Protein AF-A0A9P7FN80-F1 (afdb_monomer_lite)

Organism: NCBI:txid117069

Foldseek 3Di:
DDADPVPGDDDLDQDFPDWDQDPVHNQKIKTFRPPDDPVCLVVSLVVVCVLQVVHQALCQGPDWDDDDPDTPRRDDFAPWDADSNRRMIMGRVVVVVVLVVVLVVVLVVVVVVVCVVCVVVLVVVVVCVVVVNDPPVRSVVVVCVVVPVVSVVSSVVSSQVNSQVRCCVPVVDRADPVGDPPD

Sequence (183 aa):
MCYSKKYGKVMLSARFESGQIDPTNPARAIFTDTDCEPEMREILAKRLRSELEYGNPAHEPKIMVHLRRDWINDTAIPGLEVDFDNLTVSCDWRGLHSAMFREERELMRRKAAWYREQKSGFAAMKAQVDNGKMDQMDMLDRALMTFGKSWDDQRKVLRRERICREVLENEGVKWTWYGNEDA

Structure (mmCIF, N/CA/C/O backbone):
data_AF-A0A9P7FN80-F1
#
_entry.id   AF-A0A9P7FN80-F1
#
loop_
_atom_site.group_PDB
_atom_site.id
_atom_site.type_symbol
_atom_site.label_atom_id
_atom_site.label_alt_id
_atom_site.label_comp_id
_atom_site.label_asym_id
_atom_site.label_entity_id
_atom_site.label_seq_id
_atom_site.pdbx_PDB_ins_code
_atom_site.Cartn_x
_atom_site.Cartn_y
_atom_site.Cartn_z
_atom_site.occupancy
_atom_site.B_iso_or_equiv
_atom_site.auth_seq_id
_atom_site.auth_comp_id
_atom_site.auth_asym_id
_atom_site.auth_atom_id
_atom_site.pdbx_PDB_model_num
ATOM 1 N N . MET A 1 1 ? -20.152 10.970 9.247 1.00 45.53 1 MET A N 1
ATOM 2 C CA . MET A 1 1 ? -20.434 12.391 9.539 1.00 45.53 1 MET A CA 1
ATOM 3 C C . MET A 1 1 ? -21.694 12.472 10.380 1.00 45.53 1 MET A C 1
ATOM 5 O O . MET A 1 1 ? -22.694 11.899 9.967 1.00 45.53 1 MET A O 1
ATOM 9 N N . CYS A 1 2 ? -21.645 13.114 11.545 1.00 44.19 2 CYS A N 1
ATOM 10 C CA . CYS A 1 2 ? -22.807 13.243 12.431 1.00 44.19 2 CYS A CA 1
ATOM 11 C C . CYS A 1 2 ? -23.031 14.713 12.788 1.00 44.19 2 CYS A C 1
ATOM 13 O O . CYS A 1 2 ? -22.089 15.503 12.812 1.00 44.19 2 CYS A O 1
ATOM 15 N N . TYR A 1 3 ? -24.286 15.082 13.029 1.00 39.06 3 TYR A N 1
ATOM 16 C CA . TYR A 1 3 ? -24.662 16.441 13.397 1.00 39.06 3 TYR A CA 1
ATOM 17 C C . TYR A 1 3 ? -25.036 16.486 14.879 1.00 39.06 3 TYR A C 1
ATOM 19 O O . TYR A 1 3 ? -25.939 15.772 15.311 1.00 39.06 3 TYR A O 1
ATOM 27 N N . SER A 1 4 ? -24.343 17.326 15.648 1.00 47.97 4 SER A N 1
ATOM 28 C CA . SER A 1 4 ? -24.681 17.648 17.034 1.00 47.97 4 SER A CA 1
ATOM 29 C C . SER A 1 4 ? -25.270 19.054 17.092 1.00 47.97 4 SER A C 1
ATOM 31 O O . SER A 1 4 ? -24.685 19.991 16.558 1.00 47.97 4 SER A O 1
ATOM 33 N N . LYS A 1 5 ? -26.396 19.246 17.793 1.00 51.25 5 LYS A N 1
ATOM 34 C CA . LYS A 1 5 ? -26.957 20.592 18.025 1.00 51.25 5 LYS A CA 1
ATOM 35 C C . LYS A 1 5 ? -26.018 21.498 18.840 1.00 51.25 5 LYS A C 1
ATOM 37 O O . LYS A 1 5 ? -26.127 22.711 18.729 1.00 51.25 5 LYS A O 1
ATOM 42 N N . LYS A 1 6 ? -25.111 20.914 19.637 1.00 49.25 6 LYS A N 1
ATOM 43 C CA . LYS A 1 6 ? -24.141 21.626 20.492 1.00 49.25 6 LYS A CA 1
ATOM 44 C C . LYS A 1 6 ? -22.840 21.965 19.749 1.00 49.25 6 LYS A C 1
ATOM 46 O O . LYS A 1 6 ? -22.261 23.010 20.006 1.00 49.25 6 LYS A O 1
ATOM 51 N N . TYR A 1 7 ? -22.411 21.115 18.809 1.00 47.06 7 TYR A N 1
ATOM 52 C CA . TYR A 1 7 ? -21.089 21.212 18.157 1.00 47.06 7 TYR A CA 1
ATOM 53 C C . TYR A 1 7 ? -21.135 21.347 16.625 1.00 47.06 7 TYR A C 1
ATOM 55 O O . TYR A 1 7 ? -20.104 21.460 15.970 1.00 47.06 7 TYR A O 1
ATOM 63 N N . GLY A 1 8 ? -22.325 21.336 16.026 1.00 60.16 8 GLY A N 1
ATOM 64 C CA . GLY A 1 8 ? -22.508 21.405 14.581 1.00 60.16 8 GLY A CA 1
ATOM 65 C C . GLY A 1 8 ? -22.112 20.115 13.856 1.00 60.16 8 GLY A C 1
ATOM 66 O O . GLY A 1 8 ? -22.405 19.001 14.298 1.00 60.16 8 GLY A O 1
ATOM 67 N N . LYS A 1 9 ? -21.501 20.270 12.677 1.00 48.56 9 LYS A N 1
ATOM 68 C CA . LYS A 1 9 ? -21.102 19.172 11.786 1.00 48.56 9 LYS A CA 1
ATOM 69 C C . LYS A 1 9 ? -19.806 18.547 12.301 1.00 48.56 9 LYS A C 1
ATOM 71 O O . LYS A 1 9 ? -18.738 19.124 12.134 1.00 48.56 9 LYS A O 1
ATOM 76 N N . VAL A 1 10 ? -19.898 17.357 12.885 1.00 47.97 10 VAL A N 1
ATOM 77 C CA . VAL A 1 10 ? -18.739 16.643 13.425 1.00 47.97 10 VAL A CA 1
ATOM 78 C C . VAL A 1 10 ? -18.225 15.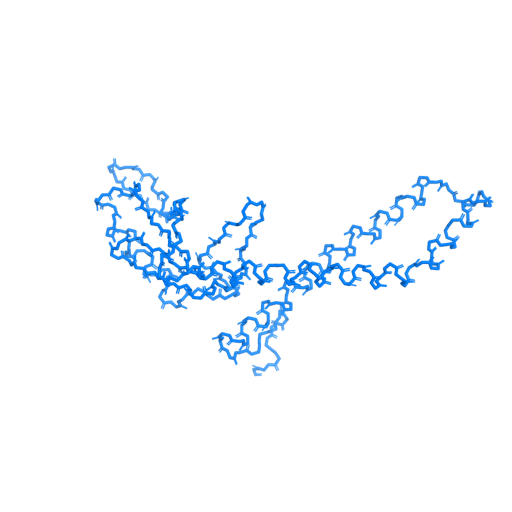648 12.381 1.00 47.97 10 VAL A C 1
ATOM 80 O O . VAL A 1 10 ? -18.935 14.717 11.966 1.00 47.97 10 VAL A O 1
ATOM 83 N N . MET A 1 11 ? -16.984 15.855 11.929 1.00 47.34 11 MET A N 1
ATOM 84 C CA . MET A 1 11 ? -16.232 14.815 11.228 1.00 47.34 11 MET A CA 1
ATOM 85 C C . MET A 1 11 ? -15.833 13.758 12.250 1.00 47.34 11 MET A C 1
ATOM 87 O O . MET A 1 11 ? -15.029 14.008 13.134 1.00 47.34 11 MET A O 1
ATOM 91 N N . LEU A 1 12 ? -16.423 12.573 12.124 1.00 53.41 12 LEU A N 1
ATOM 92 C CA . LEU A 1 12 ? -16.058 11.404 12.920 1.00 53.41 12 LEU A CA 1
ATOM 93 C C . LEU A 1 12 ? -14.997 10.595 12.166 1.00 53.41 12 LEU A C 1
ATOM 95 O O . LEU A 1 12 ? -15.206 9.424 11.860 1.00 53.41 12 LEU A O 1
ATOM 99 N N . SER A 1 13 ? -13.924 11.271 11.765 1.00 52.88 13 SER A N 1
ATOM 100 C CA . SER A 1 13 ? -12.706 10.649 11.256 1.00 52.88 13 SER A CA 1
ATOM 101 C C . SER A 1 13 ? -11.705 10.651 12.401 1.00 52.88 13 SER A C 1
ATOM 103 O O . SER A 1 13 ? -11.248 11.724 12.789 1.00 52.88 13 SER A O 1
ATOM 105 N N . ALA A 1 14 ? -11.399 9.479 12.954 1.00 54.22 14 ALA A N 1
ATOM 106 C CA . ALA A 1 14 ? -10.305 9.356 13.906 1.00 54.22 14 ALA A CA 1
ATOM 107 C C . ALA A 1 14 ? -8.997 9.498 13.126 1.00 54.22 14 ALA A C 1
ATOM 109 O O . ALA A 1 14 ? -8.762 8.772 12.156 1.00 54.22 14 ALA A O 1
ATOM 110 N N . ARG A 1 15 ? -8.178 10.475 13.508 1.00 58.69 15 ARG A N 1
ATOM 111 C CA . ARG A 1 15 ? -6.856 10.671 12.929 1.00 58.69 15 ARG A CA 1
ATOM 112 C C . ARG A 1 15 ? -5.843 10.447 14.028 1.00 58.69 15 ARG A C 1
ATOM 114 O O . ARG A 1 15 ? -5.713 11.261 14.930 1.00 58.69 15 ARG A O 1
ATOM 121 N N . PHE A 1 16 ? -5.138 9.332 13.944 1.00 60.47 16 PHE A N 1
ATOM 122 C CA . PHE A 1 16 ? -4.125 9.011 14.928 1.00 60.47 16 PHE A CA 1
ATOM 123 C C . PHE A 1 16 ? -2.785 9.593 14.464 1.00 60.47 16 PHE A C 1
ATOM 125 O O . PHE A 1 16 ? -2.185 9.101 13.510 1.00 60.47 16 PHE A O 1
ATOM 132 N N . GLU A 1 17 ? -2.356 10.695 15.083 1.00 59.22 17 GLU A N 1
ATOM 133 C CA . GLU A 1 17 ? -1.138 11.423 14.686 1.00 59.22 17 GLU A CA 1
ATOM 134 C C . GLU A 1 17 ? 0.077 11.105 15.580 1.00 59.22 17 GLU A C 1
ATOM 136 O O . GLU A 1 17 ? 1.216 11.240 15.129 1.00 59.22 17 GLU A O 1
ATOM 141 N N . SER A 1 18 ? -0.132 10.625 16.814 1.00 54.31 18 SER A N 1
ATOM 142 C CA . SER A 1 18 ? 0.944 10.246 17.738 1.00 54.31 18 SER A CA 1
ATOM 143 C C . SER A 1 18 ? 1.172 8.728 17.727 1.00 54.31 18 SER A C 1
ATOM 145 O O . SER A 1 18 ? 0.387 7.953 18.262 1.00 54.31 18 SER A O 1
ATOM 147 N N . GLY A 1 19 ? 2.247 8.287 17.065 1.00 65.75 19 GLY A N 1
ATOM 148 C CA . GLY A 1 19 ? 2.666 6.884 17.037 1.00 65.75 19 GLY A CA 1
ATOM 149 C C . GLY A 1 19 ? 3.806 6.629 18.019 1.00 65.75 19 GLY A C 1
ATOM 150 O O . GLY A 1 19 ? 4.906 7.143 17.817 1.00 65.75 19 GLY A O 1
ATOM 151 N N . GLN A 1 20 ? 3.576 5.823 19.054 1.00 81.44 20 GLN A N 1
ATOM 152 C CA . GLN A 1 20 ? 4.655 5.243 19.855 1.00 81.44 20 GLN A CA 1
ATOM 153 C C . GLN A 1 20 ? 4.982 3.839 19.342 1.00 81.44 20 GLN A C 1
ATOM 155 O O . GLN A 1 20 ? 4.102 3.103 18.899 1.00 81.44 20 GLN A O 1
ATOM 160 N N . ILE A 1 21 ? 6.253 3.456 19.393 1.00 83.31 21 ILE A N 1
ATOM 161 C CA . ILE A 1 21 ? 6.645 2.066 19.157 1.00 83.31 21 ILE A CA 1
ATOM 162 C C . ILE A 1 21 ? 6.455 1.319 20.474 1.00 83.31 21 ILE A C 1
ATOM 164 O O . ILE A 1 21 ? 6.885 1.807 21.519 1.00 83.31 21 ILE A O 1
ATOM 168 N N . ASP A 1 22 ? 5.817 0.152 20.424 1.00 84.44 22 ASP A N 1
ATOM 169 C CA . ASP A 1 22 ? 5.672 -0.704 21.596 1.00 84.44 22 ASP A CA 1
ATOM 170 C C . ASP A 1 22 ? 7.075 -1.071 22.132 1.00 84.44 22 ASP A C 1
ATOM 172 O O . ASP A 1 22 ? 7.891 -1.642 21.397 1.00 84.44 22 ASP A O 1
ATOM 176 N N . PRO A 1 23 ? 7.391 -0.747 23.400 1.00 83.44 23 PRO A N 1
ATOM 177 C CA . PRO A 1 23 ? 8.708 -1.005 23.978 1.00 83.44 23 PRO A CA 1
ATOM 178 C C . PRO A 1 23 ? 9.019 -2.501 24.116 1.00 83.44 23 PRO A C 1
ATOM 180 O O . PRO A 1 23 ? 10.187 -2.879 24.198 1.00 83.44 23 PRO A O 1
ATOM 183 N N . THR A 1 24 ? 7.994 -3.354 24.139 1.00 88.06 24 THR A N 1
ATOM 184 C CA . THR A 1 24 ? 8.126 -4.813 24.232 1.00 88.06 24 THR A CA 1
ATOM 185 C C . THR A 1 24 ? 8.151 -5.485 22.861 1.00 88.06 24 THR A C 1
ATOM 187 O O . THR A 1 24 ? 8.747 -6.552 22.709 1.00 88.06 24 THR A O 1
ATOM 190 N N . ASN A 1 25 ? 7.570 -4.841 21.844 1.00 86.50 25 ASN A N 1
ATOM 191 C CA . ASN A 1 25 ? 7.563 -5.321 20.469 1.00 86.50 25 ASN A CA 1
ATOM 192 C C . ASN A 1 25 ? 7.883 -4.187 19.477 1.00 86.50 25 ASN A C 1
ATOM 194 O O . ASN A 1 25 ? 6.981 -3.500 19.001 1.00 86.50 25 ASN A O 1
ATOM 198 N N . PRO A 1 26 ? 9.141 -4.040 19.031 1.00 85.94 26 PRO A N 1
ATOM 199 C CA . PRO A 1 26 ? 9.540 -2.932 18.166 1.00 85.94 26 PRO A CA 1
ATOM 200 C C . PRO A 1 26 ? 8.971 -2.999 16.735 1.00 85.94 26 PRO A C 1
ATOM 202 O O . PRO A 1 26 ? 9.211 -2.087 15.937 1.00 85.94 26 PRO A O 1
ATOM 205 N N . ALA A 1 27 ? 8.272 -4.080 16.371 1.00 84.69 27 ALA A N 1
ATOM 206 C CA . ALA A 1 27 ? 7.509 -4.165 15.127 1.00 84.69 27 ALA A CA 1
ATOM 207 C C . ALA A 1 27 ? 6.120 -3.519 15.250 1.00 84.69 27 ALA A C 1
ATOM 209 O O . ALA A 1 27 ? 5.547 -3.113 14.244 1.00 84.69 27 ALA A O 1
ATOM 210 N N . ARG A 1 28 ? 5.597 -3.367 16.470 1.00 86.00 28 ARG A N 1
ATOM 211 C CA . ARG A 1 28 ? 4.266 -2.824 16.726 1.00 86.00 28 ARG A CA 1
ATOM 212 C C . ARG A 1 28 ? 4.332 -1.313 16.927 1.00 86.00 28 ARG A C 1
ATOM 214 O O . ARG A 1 28 ? 5.041 -0.815 17.799 1.00 86.00 28 ARG A O 1
ATOM 221 N N . ALA A 1 29 ? 3.586 -0.585 16.108 1.00 84.31 29 ALA A N 1
ATOM 222 C CA . ALA A 1 29 ? 3.292 0.824 16.318 1.00 84.31 29 ALA A CA 1
ATOM 223 C C . ALA A 1 29 ? 1.916 0.946 16.972 1.00 84.31 29 ALA A C 1
ATOM 225 O O . ALA A 1 29 ? 0.994 0.216 16.613 1.00 84.31 29 ALA A O 1
ATOM 226 N N . ILE A 1 30 ? 1.794 1.851 17.934 1.00 84.06 30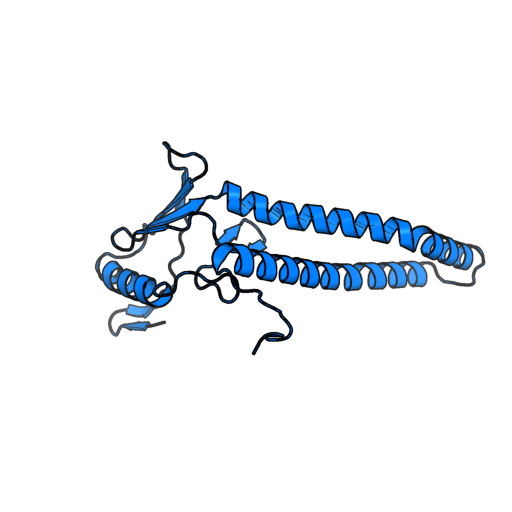 ILE A N 1
ATOM 227 C CA . ILE A 1 30 ? 0.577 2.136 18.686 1.00 84.06 30 ILE A CA 1
ATOM 228 C C . ILE A 1 30 ? 0.255 3.605 18.470 1.00 84.06 30 ILE A C 1
ATOM 230 O O . ILE A 1 30 ? 1.098 4.467 18.711 1.00 84.06 30 ILE A O 1
ATOM 234 N N . PHE A 1 31 ? -0.965 3.877 18.040 1.00 82.56 31 PHE A N 1
ATOM 235 C CA . PHE A 1 31 ? -1.460 5.209 17.789 1.00 82.56 31 PHE A CA 1
ATOM 236 C C . PHE A 1 31 ? -2.692 5.466 18.644 1.00 82.56 31 PHE A C 1
ATOM 238 O O . PHE A 1 31 ? -3.652 4.701 18.590 1.00 82.56 31 PHE A O 1
ATOM 245 N N . THR A 1 32 ? -2.677 6.546 19.416 1.00 79.38 32 THR A N 1
ATOM 246 C CA . THR A 1 32 ? -3.761 6.879 20.346 1.00 79.38 32 THR A CA 1
ATOM 247 C C . THR A 1 32 ? -4.338 8.238 19.987 1.00 79.38 32 THR A C 1
ATOM 249 O O . THR A 1 32 ? -3.598 9.184 19.721 1.00 79.38 32 THR A O 1
ATOM 252 N N . ASP A 1 33 ? -5.666 8.338 19.968 1.00 76.31 33 ASP A N 1
ATOM 253 C CA . ASP A 1 33 ? -6.338 9.627 19.834 1.00 76.31 33 ASP A CA 1
ATOM 254 C C . ASP A 1 33 ? -6.309 10.350 21.189 1.00 76.31 33 ASP A C 1
ATOM 256 O O . ASP A 1 33 ? -7.042 10.011 22.123 1.00 76.31 33 ASP A O 1
ATOM 260 N N . THR A 1 34 ? -5.406 11.323 21.316 1.00 71.00 34 THR A N 1
ATOM 261 C CA . THR A 1 34 ? -5.248 12.135 22.531 1.00 71.00 34 THR A CA 1
ATOM 262 C C . THR A 1 34 ? -6.171 13.346 22.570 1.00 71.00 34 THR A C 1
ATOM 264 O O . THR A 1 34 ? -6.379 13.904 23.646 1.00 71.00 34 THR A O 1
ATOM 267 N N . ASP A 1 35 ? -6.742 13.726 21.427 1.00 70.94 35 ASP A N 1
ATOM 268 C CA . ASP A 1 35 ? -7.431 15.005 21.238 1.00 70.94 35 ASP A CA 1
ATOM 269 C C . ASP A 1 35 ? -8.959 14.844 21.265 1.00 70.94 35 ASP A C 1
ATOM 271 O O . ASP A 1 35 ? -9.710 15.821 21.244 1.00 70.94 35 ASP A O 1
ATOM 275 N N . CYS A 1 36 ? -9.449 13.605 21.351 1.00 72.50 36 CYS A N 1
ATOM 276 C CA . CYS A 1 36 ? -10.862 13.329 21.525 1.00 72.50 36 CYS A CA 1
ATOM 277 C C . CYS A 1 36 ? -11.368 13.708 22.928 1.00 72.50 36 CYS A C 1
ATOM 279 O O . CYS A 1 36 ? -11.062 13.049 23.932 1.00 72.50 36 CYS A O 1
ATOM 281 N N . GLU A 1 37 ? -12.278 14.684 22.951 1.00 77.25 37 GLU A N 1
ATOM 282 C CA . GLU A 1 37 ? -13.083 15.060 24.116 1.00 77.25 37 GLU A CA 1
ATOM 283 C C . GLU A 1 37 ? -13.798 13.847 24.746 1.00 77.25 37 GLU A C 1
ATOM 285 O O . GLU A 1 37 ? -14.372 13.032 24.010 1.00 77.25 37 GLU A O 1
ATOM 290 N N . PRO A 1 38 ? -13.842 13.721 26.089 1.00 78.50 38 PRO A N 1
ATOM 291 C CA . PRO A 1 38 ? -14.437 12.567 26.770 1.00 78.50 38 PRO A CA 1
ATOM 292 C C . PRO A 1 38 ? -15.886 12.280 26.356 1.00 78.50 38 PRO A C 1
ATOM 294 O O . PRO A 1 38 ? -16.246 11.125 26.147 1.00 78.50 38 PRO A O 1
ATOM 297 N N . GLU A 1 39 ? -16.695 13.330 26.163 1.00 78.38 39 GLU A N 1
ATOM 298 C CA . GLU A 1 39 ? -18.103 13.231 25.738 1.00 78.38 39 GLU A CA 1
ATOM 299 C C . GLU A 1 39 ? -18.263 12.594 24.342 1.00 78.38 39 GLU A C 1
ATOM 301 O O . GLU A 1 39 ? -19.312 12.037 24.020 1.00 78.38 39 GLU A O 1
ATOM 306 N N . MET A 1 40 ? -17.227 12.669 23.502 1.00 76.62 40 MET A N 1
ATOM 307 C CA . MET A 1 40 ? -17.242 12.175 22.124 1.00 76.62 40 MET A CA 1
ATOM 308 C C . MET A 1 40 ? -16.632 10.778 21.984 1.00 76.62 40 MET A C 1
ATOM 310 O O . MET A 1 40 ? -16.863 10.123 20.963 1.00 76.62 40 MET A O 1
ATOM 314 N N . ARG A 1 41 ? -15.907 10.296 23.005 1.00 77.88 41 ARG A N 1
ATOM 315 C CA . ARG A 1 41 ? -15.211 9.001 22.961 1.00 77.88 41 ARG A CA 1
ATOM 316 C C . ARG A 1 41 ? -16.166 7.842 22.742 1.00 77.88 41 ARG A C 1
ATOM 318 O O . ARG A 1 41 ? -15.936 7.029 21.856 1.00 77.88 41 ARG A O 1
ATOM 325 N N . GLU A 1 42 ? -17.271 7.802 23.481 1.00 81.44 42 GLU A N 1
ATOM 326 C CA . GLU A 1 42 ? -18.269 6.735 23.350 1.00 81.44 42 GLU A CA 1
ATOM 327 C C . GLU A 1 42 ? -18.909 6.723 21.950 1.00 81.44 42 GLU A C 1
ATOM 329 O O . GLU A 1 42 ? -19.099 5.667 21.342 1.00 81.44 42 GLU A O 1
ATOM 334 N N . ILE A 1 43 ? -19.177 7.908 21.393 1.00 81.62 43 ILE A N 1
ATOM 335 C CA . ILE A 1 43 ? -19.759 8.063 20.054 1.00 81.62 43 ILE A CA 1
ATOM 336 C C . ILE A 1 43 ? -18.777 7.572 18.982 1.00 81.62 43 ILE A C 1
ATOM 338 O O . ILE A 1 43 ? -19.178 6.850 18.063 1.00 81.62 43 ILE A O 1
ATOM 342 N N . LEU A 1 44 ? -17.498 7.940 19.094 1.00 77.50 44 LEU A N 1
ATOM 343 C CA . LEU A 1 44 ? -16.449 7.490 18.177 1.00 77.50 44 LEU A CA 1
ATOM 344 C C . LEU A 1 44 ? -16.186 5.993 18.306 1.00 77.50 44 LEU A C 1
ATOM 346 O O . LEU A 1 44 ? -16.141 5.310 17.287 1.00 77.50 44 LEU A O 1
ATOM 350 N N . ALA A 1 45 ? -16.100 5.466 19.526 1.00 82.12 45 ALA A N 1
ATOM 351 C CA . ALA A 1 45 ? -15.912 4.044 19.787 1.00 82.12 45 ALA A CA 1
ATOM 352 C C . ALA A 1 45 ? 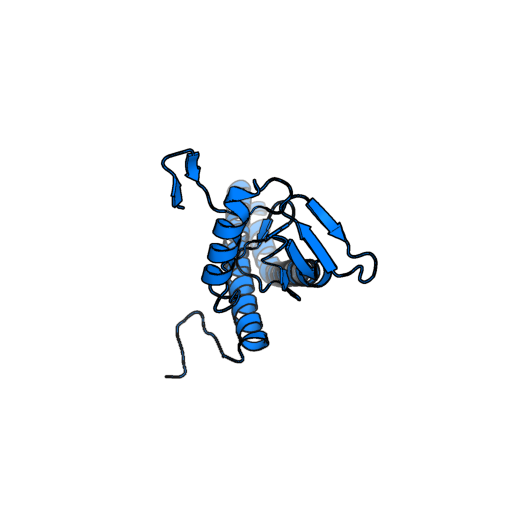-17.047 3.210 19.182 1.00 82.12 45 ALA A C 1
ATOM 354 O O . ALA A 1 45 ? -16.796 2.220 18.494 1.00 82.12 45 ALA A O 1
ATOM 355 N N . LYS A 1 46 ? -18.304 3.629 19.378 1.00 82.81 46 LYS A N 1
ATOM 356 C CA . LYS A 1 46 ? -19.472 2.959 18.792 1.00 82.81 46 LYS A CA 1
ATOM 357 C C . LYS A 1 46 ? -19.430 2.972 17.265 1.00 82.81 46 LYS A C 1
ATOM 359 O O . LYS A 1 46 ? -19.766 1.975 16.630 1.00 82.81 46 LYS A O 1
ATOM 364 N N . ARG A 1 47 ? -19.003 4.087 16.671 1.00 78.44 47 ARG A N 1
ATOM 365 C CA . ARG A 1 47 ? -18.855 4.194 15.219 1.00 78.44 47 ARG A CA 1
ATOM 366 C C . ARG A 1 47 ? -17.728 3.310 14.698 1.00 78.44 47 ARG A C 1
ATOM 368 O O . ARG A 1 47 ? -17.962 2.575 13.753 1.00 78.44 47 ARG A O 1
ATOM 375 N N . LEU A 1 48 ? -16.545 3.353 15.308 1.00 77.81 48 LEU A N 1
ATOM 376 C CA . LEU A 1 48 ? -15.411 2.516 14.914 1.00 77.81 48 LEU A CA 1
ATOM 377 C C . LEU A 1 48 ? -15.767 1.029 14.997 1.00 77.81 48 LEU A C 1
ATOM 379 O O . LEU A 1 48 ? -15.460 0.294 14.067 1.00 77.81 48 LEU A O 1
ATOM 383 N N . ARG A 1 49 ? -16.486 0.602 16.047 1.00 82.75 49 ARG A N 1
ATOM 384 C CA . ARG A 1 49 ? -17.010 -0.772 16.143 1.00 82.75 49 ARG A CA 1
ATOM 385 C C . ARG A 1 49 ? -17.939 -1.116 14.982 1.00 82.75 49 ARG A C 1
ATOM 387 O O . ARG A 1 49 ? -17.823 -2.198 14.432 1.00 82.75 49 ARG A O 1
ATOM 394 N N . SER A 1 50 ? -18.837 -0.206 14.605 1.00 80.69 50 SER A N 1
ATOM 395 C CA . SER A 1 50 ? -19.763 -0.422 13.486 1.00 80.69 50 SER A CA 1
ATOM 396 C C . SER A 1 50 ? -19.060 -0.450 12.126 1.00 80.69 50 SER A C 1
ATOM 398 O O . SER A 1 50 ? -19.440 -1.233 11.266 1.00 80.69 50 SER A O 1
ATOM 400 N N . GLU A 1 51 ? -18.049 0.394 11.914 1.00 77.06 51 GLU A N 1
ATOM 401 C CA . GLU A 1 51 ? -17.301 0.452 10.648 1.00 77.06 51 GLU A CA 1
ATOM 402 C C . GLU A 1 51 ? -16.351 -0.751 10.498 1.00 77.06 51 GLU A C 1
ATOM 404 O O . GLU A 1 51 ? -16.071 -1.167 9.379 1.00 77.06 51 GLU A O 1
ATOM 409 N N . LEU A 1 52 ? -15.881 -1.327 11.612 1.00 77.81 52 LEU A N 1
ATOM 410 C CA . LEU A 1 52 ? -14.966 -2.476 11.653 1.00 77.81 52 LEU A CA 1
ATOM 411 C C . LEU A 1 52 ? -15.645 -3.784 12.077 1.00 77.81 52 LEU A C 1
ATOM 413 O O . LEU A 1 52 ? -14.953 -4.751 12.386 1.00 77.81 52 LEU A O 1
ATOM 417 N N . GLU A 1 53 ? -16.980 -3.836 12.087 1.00 76.62 53 GLU A N 1
ATOM 418 C CA . GLU A 1 53 ? -17.751 -5.028 12.477 1.00 76.62 53 GLU A CA 1
ATOM 419 C C . GLU A 1 53 ? -17.355 -6.254 11.640 1.00 76.62 53 GLU A C 1
ATOM 421 O O . GLU A 1 53 ? -17.228 -7.359 12.163 1.00 76.62 53 GLU A O 1
ATOM 426 N N . TYR A 1 54 ? -17.068 -6.029 10.356 1.00 71.56 54 TYR A N 1
ATOM 427 C CA . TYR A 1 54 ? -16.608 -7.040 9.400 1.00 71.56 54 TYR A CA 1
ATOM 428 C C . TYR A 1 54 ? -15.096 -6.954 9.127 1.00 71.56 54 TYR A C 1
ATOM 430 O O . TYR A 1 54 ? -14.604 -7.476 8.128 1.00 71.56 54 TYR A O 1
ATOM 438 N N . GLY A 1 55 ? -14.346 -6.281 10.004 1.00 73.50 55 GLY A N 1
ATOM 439 C CA . GLY A 1 55 ? -12.912 -6.052 9.860 1.00 73.50 55 GLY A CA 1
ATOM 440 C C . GLY A 1 55 ? -12.557 -4.938 8.871 1.00 73.50 55 GLY A C 1
ATOM 441 O O . GLY A 1 55 ? -13.341 -4.030 8.602 1.00 73.50 55 GLY A O 1
ATOM 442 N N . ASN A 1 56 ? -11.327 -4.994 8.358 1.00 74.00 56 ASN A N 1
ATOM 443 C CA . ASN A 1 56 ? -10.786 -4.038 7.393 1.00 74.00 56 ASN A CA 1
ATOM 444 C C . ASN A 1 56 ? -10.369 -4.778 6.107 1.00 74.00 56 ASN A C 1
ATOM 446 O O . ASN A 1 56 ? -9.189 -5.116 5.970 1.00 74.00 56 ASN A O 1
ATOM 450 N N . PRO A 1 57 ? -11.316 -5.097 5.205 1.00 69.69 57 PRO A N 1
ATOM 451 C CA . PRO A 1 57 ? -11.032 -5.919 4.033 1.00 69.69 57 PRO A CA 1
ATOM 452 C C . PRO A 1 57 ? -10.094 -5.203 3.056 1.00 69.69 57 PRO A C 1
ATOM 454 O O . PRO A 1 57 ? -10.185 -3.992 2.860 1.00 69.69 57 PRO A O 1
ATOM 457 N N . ALA A 1 58 ? -9.205 -5.953 2.400 1.00 67.94 58 ALA A N 1
ATOM 458 C CA . ALA A 1 58 ? -8.186 -5.374 1.516 1.00 67.94 58 ALA A CA 1
ATOM 459 C C . ALA A 1 58 ? -8.782 -4.728 0.249 1.00 67.94 58 ALA A C 1
ATOM 461 O O . ALA A 1 58 ? -8.204 -3.793 -0.306 1.00 67.94 58 ALA A O 1
ATOM 462 N N . HIS A 1 59 ? -9.939 -5.221 -0.205 1.00 66.44 59 HIS A N 1
ATOM 463 C CA . HIS A 1 59 ? -10.637 -4.737 -1.399 1.00 66.44 59 HIS A CA 1
ATOM 464 C C . HIS A 1 59 ? -11.502 -3.488 -1.142 1.00 66.44 59 HIS A C 1
ATOM 466 O O . HIS A 1 59 ? -11.805 -2.755 -2.083 1.00 66.44 59 HIS A O 1
ATOM 472 N N . GLU A 1 60 ? -11.884 -3.232 0.114 1.00 71.94 60 GLU A N 1
ATOM 473 C CA . GLU A 1 60 ? -12.646 -2.048 0.525 1.00 71.94 60 GLU A CA 1
ATOM 474 C C . GLU A 1 60 ? -12.254 -1.601 1.950 1.00 71.94 60 GLU A C 1
ATOM 476 O O . GLU A 1 60 ? -13.045 -1.714 2.895 1.00 71.94 60 GLU A O 1
ATOM 481 N N . PRO A 1 61 ? -11.023 -1.104 2.144 1.00 68.75 61 PRO A N 1
ATOM 482 C CA . PRO A 1 61 ? -10.538 -0.807 3.479 1.00 68.75 61 PRO A CA 1
ATOM 483 C C . PRO A 1 61 ? -11.271 0.391 4.079 1.00 68.75 61 PRO A C 1
ATOM 485 O O . PRO A 1 61 ? -11.440 1.450 3.470 1.00 68.75 61 PRO A O 1
ATOM 488 N N . LYS A 1 62 ? -11.694 0.205 5.324 1.00 73.25 62 LYS A N 1
ATOM 489 C CA . LYS A 1 62 ? -12.355 1.196 6.174 1.00 73.25 62 LYS A CA 1
ATOM 490 C C . LYS A 1 62 ? -11.342 2.015 6.977 1.00 73.25 62 LYS A C 1
ATOM 492 O O . LYS A 1 62 ? -11.643 3.139 7.373 1.00 73.25 62 LYS A O 1
ATOM 497 N N . ILE A 1 63 ? -10.129 1.486 7.175 1.00 71.88 63 ILE A N 1
ATOM 498 C CA . ILE A 1 63 ? -8.989 2.200 7.765 1.00 71.88 63 ILE A CA 1
ATOM 499 C C . ILE A 1 63 ? -7.965 2.507 6.677 1.00 71.88 63 ILE A C 1
ATOM 501 O O . ILE A 1 63 ? -7.450 1.601 6.025 1.00 71.88 63 ILE A O 1
ATOM 505 N N . MET A 1 64 ? -7.630 3.788 6.532 1.00 67.69 64 MET A N 1
ATOM 506 C CA . MET A 1 64 ? -6.553 4.255 5.659 1.00 67.69 64 MET A CA 1
ATOM 507 C C . MET A 1 64 ? -5.318 4.593 6.490 1.00 67.69 64 MET A C 1
ATOM 509 O O . MET A 1 64 ? -5.433 5.241 7.533 1.00 67.69 64 MET A O 1
ATOM 513 N N . VAL A 1 65 ? -4.137 4.197 6.009 1.00 66.31 65 VAL A N 1
ATOM 514 C CA . VAL A 1 65 ? -2.859 4.537 6.647 1.00 66.31 65 VAL A CA 1
ATOM 515 C C . VAL A 1 65 ? -2.054 5.450 5.734 1.00 66.31 65 VAL A C 1
ATOM 517 O O . VAL A 1 65 ? -1.795 5.144 4.569 1.00 66.31 65 VAL A O 1
ATOM 520 N N . HIS A 1 66 ? -1.607 6.573 6.291 1.00 64.56 66 HIS A N 1
ATOM 521 C CA . HIS A 1 66 ? -0.651 7.456 5.635 1.00 64.56 66 HIS A CA 1
ATOM 522 C C . HIS A 1 66 ? 0.773 7.119 6.022 1.00 64.56 66 HIS A C 1
ATOM 524 O O . HIS A 1 66 ? 1.161 7.283 7.177 1.00 64.56 66 HIS A O 1
ATOM 530 N N . LEU A 1 67 ? 1.592 6.778 5.029 1.00 62.62 67 LEU A N 1
ATOM 531 C CA . LEU A 1 67 ? 3.040 6.716 5.194 1.00 62.62 67 LEU A CA 1
ATOM 532 C C . LEU A 1 67 ? 3.698 7.836 4.379 1.00 62.62 67 LEU A C 1
ATOM 534 O O . LEU A 1 67 ? 3.822 7.768 3.158 1.00 62.62 67 LEU A O 1
ATOM 538 N N . ARG A 1 68 ? 4.153 8.883 5.083 1.00 62.50 68 ARG A N 1
ATOM 539 C CA . ARG A 1 68 ? 4.832 10.081 4.546 1.00 62.50 68 ARG A CA 1
ATOM 540 C C . ARG A 1 68 ? 4.097 10.785 3.397 1.00 62.50 68 ARG A C 1
ATOM 542 O O . ARG A 1 68 ? 3.452 11.799 3.633 1.00 62.50 68 ARG A O 1
ATOM 549 N N . ARG A 1 69 ? 4.305 10.333 2.157 1.00 50.56 69 ARG A N 1
ATOM 550 C CA . ARG A 1 69 ? 3.899 11.018 0.914 1.00 50.56 69 ARG A CA 1
ATOM 551 C C . ARG A 1 69 ? 2.889 10.228 0.090 1.00 50.56 69 ARG A C 1
ATOM 553 O O . ARG A 1 69 ? 2.265 10.824 -0.782 1.00 50.56 69 ARG A O 1
ATOM 560 N N . ASP A 1 70 ? 2.703 8.947 0.394 1.00 53.22 70 ASP A N 1
ATOM 561 C CA . ASP A 1 70 ? 1.819 8.071 -0.362 1.00 53.22 70 ASP A CA 1
ATOM 562 C C . ASP A 1 70 ? 0.635 7.632 0.502 1.00 53.22 70 ASP A C 1
ATOM 564 O O . ASP A 1 70 ? 0.769 7.281 1.679 1.00 53.22 70 ASP A O 1
ATOM 568 N N . TRP A 1 71 ? -0.549 7.697 -0.103 1.00 54.00 71 TRP A N 1
ATOM 569 C CA . TRP A 1 71 ? -1.777 7.160 0.463 1.00 54.00 71 TRP A CA 1
ATOM 570 C C . TRP A 1 71 ? -1.785 5.654 0.233 1.00 54.00 71 TRP A C 1
ATOM 572 O O . TRP A 1 71 ? -1.865 5.203 -0.913 1.00 54.00 71 TRP A O 1
ATOM 582 N N . ILE A 1 72 ? -1.705 4.877 1.311 1.00 60.47 72 ILE A N 1
ATOM 583 C CA . ILE A 1 72 ? -1.874 3.430 1.240 1.00 60.47 72 ILE A CA 1
ATOM 584 C C . ILE A 1 72 ? -3.333 3.143 1.575 1.00 60.47 72 ILE A C 1
ATOM 586 O O . ILE A 1 72 ? -3.708 2.923 2.725 1.00 60.47 72 ILE A O 1
ATOM 590 N N . ASN A 1 73 ? -4.163 3.214 0.538 1.00 58.38 73 ASN A N 1
ATOM 591 C CA . ASN A 1 73 ? -5.614 3.083 0.661 1.00 58.38 73 ASN A CA 1
ATOM 592 C C . ASN A 1 73 ? -6.117 1.678 0.350 1.00 58.38 73 ASN A C 1
ATOM 594 O O . ASN A 1 73 ? -7.318 1.495 0.328 1.00 58.38 73 ASN A O 1
ATOM 598 N N . ASP A 1 74 ? -5.239 0.717 0.060 1.00 64.06 74 ASP A N 1
ATOM 599 C CA . ASP A 1 74 ? -5.630 -0.574 -0.517 1.00 64.06 74 ASP A CA 1
ATOM 600 C C . ASP A 1 74 ? -4.759 -1.716 0.018 1.00 64.06 74 ASP A C 1
ATOM 602 O O . ASP A 1 74 ? -4.459 -2.646 -0.724 1.00 64.06 74 ASP A O 1
ATOM 606 N N . THR A 1 75 ? -4.239 -1.613 1.242 1.00 66.62 75 THR A N 1
ATOM 607 C CA . THR A 1 75 ? -3.336 -2.619 1.825 1.00 66.62 75 THR A CA 1
ATOM 608 C C . THR A 1 75 ? -3.900 -3.125 3.131 1.00 66.62 75 THR A C 1
ATOM 610 O O . THR A 1 75 ? -4.227 -2.327 4.011 1.00 66.62 75 THR A O 1
ATOM 613 N N . ALA A 1 76 ? -3.986 -4.449 3.256 1.00 72.44 76 ALA A N 1
ATOM 614 C CA . ALA A 1 76 ? -4.259 -5.087 4.532 1.00 72.44 76 ALA A CA 1
ATOM 615 C C . ALA A 1 76 ? -3.234 -4.591 5.558 1.00 72.44 76 ALA A C 1
ATOM 617 O O . ALA A 1 76 ? -2.026 -4.690 5.344 1.00 72.44 76 ALA A O 1
ATOM 618 N N . ILE A 1 77 ? -3.713 -4.020 6.660 1.00 78.19 77 ILE A N 1
ATOM 619 C CA . ILE A 1 77 ? -2.849 -3.498 7.717 1.00 78.19 77 ILE A CA 1
ATOM 620 C C . ILE A 1 77 ? -2.412 -4.694 8.574 1.00 78.19 77 ILE A C 1
ATOM 622 O O . ILE A 1 77 ? -3.253 -5.256 9.281 1.00 78.19 77 ILE A O 1
ATOM 626 N N . PRO A 1 78 ? -1.136 -5.121 8.530 1.00 78.88 78 PRO A N 1
ATOM 627 C CA . PRO A 1 78 ? -0.718 -6.328 9.230 1.00 78.88 78 PRO A CA 1
ATOM 628 C C . PRO A 1 78 ? -0.790 -6.117 10.742 1.00 78.88 78 PRO A C 1
ATOM 630 O O . PRO A 1 78 ? -0.388 -5.066 11.243 1.00 78.88 78 PRO A O 1
ATOM 633 N N . GLY A 1 79 ? -1.309 -7.108 11.470 1.00 82.19 79 GLY A N 1
ATOM 634 C CA . GLY A 1 79 ? -1.432 -7.037 12.929 1.00 82.19 79 GLY A CA 1
ATOM 635 C C . GLY A 1 79 ? -2.301 -5.876 13.421 1.00 82.19 79 GLY A C 1
ATOM 636 O O . GLY A 1 79 ? -2.020 -5.329 14.484 1.00 82.19 79 GLY A O 1
ATOM 637 N N . LEU A 1 80 ? -3.292 -5.454 12.627 1.00 84.69 80 LEU A N 1
ATOM 638 C CA . LEU A 1 80 ? -4.229 -4.408 13.017 1.00 84.69 80 LEU A CA 1
ATOM 639 C C . LEU A 1 80 ? -5.039 -4.845 14.243 1.00 84.69 80 LEU A C 1
ATOM 641 O O . LEU A 1 80 ? -5.833 -5.779 14.172 1.00 84.69 80 LEU A O 1
ATOM 645 N N . GLU A 1 81 ? -4.892 -4.107 15.334 1.00 85.69 81 GLU A N 1
ATOM 646 C CA . GLU A 1 81 ? -5.702 -4.247 16.540 1.00 85.69 81 GLU A CA 1
ATOM 647 C C . GLU A 1 81 ? -6.279 -2.886 16.916 1.00 85.69 81 GLU A C 1
ATOM 649 O O . GLU A 1 81 ? -5.578 -1.872 16.863 1.00 85.69 81 GLU A O 1
ATOM 654 N N . VAL A 1 82 ? -7.553 -2.864 17.306 1.00 84.19 82 VAL A N 1
ATOM 655 C CA . VAL A 1 82 ? -8.254 -1.641 17.702 1.00 84.19 82 VAL A CA 1
ATOM 656 C C . VAL A 1 82 ? -8.801 -1.812 19.111 1.00 84.19 82 VAL A C 1
ATOM 658 O O . VAL A 1 82 ? -9.679 -2.636 19.356 1.00 84.19 82 VAL A O 1
ATOM 661 N N . ASP A 1 83 ? -8.287 -1.005 20.030 1.00 86.00 83 ASP A N 1
ATOM 662 C CA . ASP A 1 83 ? -8.843 -0.801 21.358 1.00 86.00 83 ASP A CA 1
ATOM 663 C C . ASP A 1 83 ? -9.847 0.353 21.288 1.00 86.00 83 ASP A C 1
ATOM 665 O O . ASP A 1 83 ? -9.495 1.533 21.190 1.00 86.00 83 ASP A O 1
ATOM 669 N N . PHE A 1 84 ? -11.127 -0.010 21.299 1.00 83.25 84 PHE A N 1
ATOM 670 C CA . PHE A 1 84 ? -12.225 0.945 21.206 1.00 83.25 84 PHE A CA 1
ATOM 671 C C . PHE A 1 84 ? -12.422 1.762 22.483 1.00 83.25 84 PHE A C 1
ATOM 673 O O . PHE A 1 84 ? -12.987 2.850 22.404 1.00 83.25 84 PHE A O 1
ATOM 680 N N . ASP A 1 85 ? -11.995 1.254 23.638 1.00 81.25 85 ASP A N 1
ATOM 681 C CA . ASP A 1 85 ? -12.231 1.908 24.924 1.00 81.25 85 ASP A CA 1
ATOM 682 C C . ASP A 1 85 ? -11.196 3.019 25.143 1.00 81.25 85 ASP A C 1
ATOM 684 O O . ASP A 1 85 ? -11.533 4.118 25.590 1.00 81.25 85 ASP A O 1
ATOM 688 N N . ASN A 1 86 ? -9.953 2.770 24.723 1.00 81.19 86 ASN A N 1
ATOM 689 C CA . ASN A 1 86 ? -8.864 3.745 24.773 1.00 81.19 86 ASN A CA 1
ATOM 690 C C . ASN A 1 86 ? -8.648 4.506 23.458 1.00 81.19 86 ASN A C 1
ATOM 692 O O . ASN A 1 86 ? -7.665 5.239 23.352 1.00 81.19 86 ASN A O 1
ATOM 696 N N . LEU A 1 87 ? -9.520 4.315 22.456 1.00 81.50 87 LEU A N 1
ATOM 697 C CA . LEU A 1 87 ? -9.367 4.854 21.095 1.00 81.50 87 LEU A CA 1
ATOM 698 C C . LEU A 1 87 ? -7.917 4.729 20.614 1.00 81.50 87 LEU A C 1
ATOM 700 O O . LEU A 1 87 ? -7.242 5.711 20.299 1.00 81.50 87 LEU A O 1
ATOM 704 N N . THR A 1 88 ? -7.417 3.501 20.648 1.00 82.75 88 THR A N 1
ATOM 705 C CA . THR A 1 88 ? -6.036 3.183 20.314 1.00 82.75 88 THR A CA 1
ATOM 706 C C . THR A 1 88 ? -6.019 2.156 19.195 1.00 82.75 88 THR A C 1
ATOM 708 O O . THR A 1 88 ? -6.694 1.135 19.259 1.00 82.75 88 THR A O 1
ATOM 711 N N . VAL A 1 89 ? -5.245 2.424 18.152 1.00 84.25 89 VAL A N 1
ATOM 712 C CA . VAL A 1 89 ? -5.028 1.514 17.028 1.00 84.25 89 VAL A CA 1
ATOM 713 C C . VAL A 1 89 ? -3.580 1.079 17.054 1.00 84.25 89 VAL A C 1
ATOM 715 O O . VAL A 1 89 ? -2.686 1.897 17.242 1.00 84.25 89 VAL A O 1
ATOM 718 N N . SER A 1 90 ? -3.320 -0.200 16.839 1.00 86.19 90 SER A N 1
ATOM 719 C CA . SER A 1 90 ? -1.959 -0.690 16.681 1.00 86.19 90 SER A CA 1
ATOM 720 C C . SER A 1 90 ? -1.818 -1.564 15.451 1.00 86.19 90 SER A C 1
ATOM 722 O O . SER A 1 90 ? -2.788 -2.175 15.012 1.00 86.19 90 SER A O 1
ATOM 724 N N . CYS A 1 91 ? -0.623 -1.580 14.873 1.00 85.44 91 CYS A N 1
ATOM 725 C CA . CYS A 1 91 ? -0.308 -2.396 13.708 1.00 85.44 91 CYS A CA 1
ATOM 726 C C . CYS A 1 91 ? 1.182 -2.741 13.643 1.00 85.44 91 CYS A C 1
ATOM 728 O O . CYS A 1 91 ? 2.019 -2.079 14.264 1.00 85.44 91 CYS A O 1
ATOM 730 N N . ASP A 1 92 ? 1.523 -3.762 12.858 1.00 86.94 92 ASP A N 1
ATOM 731 C CA . ASP A 1 92 ? 2.903 -4.054 12.479 1.00 86.94 92 ASP A CA 1
ATOM 732 C C . ASP A 1 92 ? 3.362 -3.087 11.378 1.00 86.94 92 ASP A C 1
ATOM 734 O O . ASP A 1 92 ? 3.108 -3.269 10.179 1.00 86.94 92 ASP A O 1
ATOM 738 N N . TRP A 1 93 ? 4.078 -2.041 11.793 1.00 80.88 93 TRP A N 1
ATOM 739 C CA . TRP A 1 93 ? 4.568 -1.009 10.884 1.00 80.88 93 TRP A CA 1
ATOM 740 C C . TRP A 1 93 ? 5.683 -1.528 9.969 1.00 80.88 93 TRP A C 1
ATOM 742 O O . TRP A 1 93 ? 5.847 -1.024 8.856 1.00 80.88 93 TRP A O 1
ATOM 752 N N . ARG A 1 94 ? 6.450 -2.541 10.403 1.00 83.88 94 ARG A N 1
ATOM 753 C CA . ARG A 1 94 ? 7.526 -3.132 9.593 1.00 83.88 94 ARG A CA 1
ATOM 754 C C . ARG A 1 94 ? 6.947 -3.995 8.490 1.00 83.88 94 ARG A C 1
ATOM 756 O O . ARG A 1 94 ? 7.431 -3.915 7.360 1.00 83.88 94 ARG A O 1
ATOM 763 N N . GLY A 1 95 ? 5.930 -4.790 8.809 1.00 80.81 95 GLY A N 1
ATOM 764 C CA . GLY A 1 95 ? 5.157 -5.559 7.841 1.00 80.81 95 GLY A CA 1
ATOM 765 C C . GLY A 1 95 ? 4.532 -4.642 6.794 1.00 80.81 95 GLY A C 1
ATOM 766 O O . GLY A 1 95 ? 4.758 -4.835 5.598 1.00 80.81 95 GLY A O 1
ATOM 767 N N . LEU A 1 96 ? 3.861 -3.575 7.243 1.00 78.38 96 LEU A N 1
ATOM 768 C CA . LEU A 1 96 ? 3.254 -2.573 6.364 1.00 78.38 96 LEU A CA 1
ATOM 769 C C . LEU A 1 96 ? 4.289 -1.918 5.431 1.00 78.38 96 LEU A C 1
ATOM 771 O O . LEU A 1 96 ? 4.104 -1.865 4.215 1.00 78.38 96 LEU A O 1
ATOM 775 N N . HIS A 1 97 ? 5.419 -1.470 5.984 1.00 76.75 97 HIS A N 1
ATOM 776 C CA . HIS A 1 97 ? 6.504 -0.868 5.209 1.00 76.75 97 HIS A CA 1
ATOM 777 C C . HIS A 1 97 ? 7.121 -1.882 4.230 1.00 76.75 97 HIS A C 1
ATOM 779 O O . HIS A 1 97 ? 7.330 -1.582 3.059 1.00 76.75 97 HIS A O 1
ATOM 785 N N . SER A 1 98 ? 7.363 -3.120 4.660 1.00 79.56 98 SER A N 1
ATOM 786 C CA . SER A 1 98 ? 7.934 -4.170 3.804 1.00 79.56 98 SER A CA 1
ATOM 787 C C . SER A 1 98 ? 7.028 -4.519 2.621 1.00 79.56 98 SER A C 1
ATOM 789 O O . SER A 1 98 ? 7.529 -4.719 1.511 1.00 79.56 98 SER A O 1
ATOM 791 N N . ALA A 1 99 ? 5.708 -4.552 2.830 1.00 74.75 99 ALA A N 1
ATOM 792 C CA . ALA A 1 99 ? 4.730 -4.754 1.764 1.00 74.75 99 ALA A CA 1
ATOM 793 C C . ALA A 1 99 ? 4.822 -3.647 0.698 1.00 74.75 99 ALA A C 1
ATOM 795 O O . ALA A 1 99 ? 4.875 -3.953 -0.495 1.00 74.75 99 ALA A O 1
ATOM 796 N N . MET A 1 100 ? 4.966 -2.385 1.120 1.00 72.50 100 MET A N 1
ATOM 797 C CA . MET A 1 100 ? 5.140 -1.236 0.223 1.00 72.50 100 MET A CA 1
ATOM 798 C C . MET A 1 100 ? 6.422 -1.340 -0.623 1.00 72.50 100 MET A C 1
ATOM 800 O O . MET A 1 100 ? 6.375 -1.274 -1.853 1.00 72.50 100 MET A O 1
ATOM 804 N N . PHE A 1 101 ? 7.582 -1.565 0.004 1.00 76.81 101 PHE A N 1
ATOM 805 C CA . PHE A 1 101 ? 8.855 -1.632 -0.734 1.00 76.81 101 PHE A CA 1
ATOM 806 C C . PHE A 1 101 ? 8.961 -2.857 -1.642 1.00 76.81 101 PHE A C 1
ATOM 808 O O . PHE A 1 101 ? 9.711 -2.844 -2.621 1.00 76.81 101 PHE A O 1
ATOM 815 N N . ARG A 1 102 ? 8.204 -3.923 -1.359 1.00 79.00 102 ARG A N 1
ATOM 816 C CA . ARG A 1 102 ? 8.125 -5.087 -2.245 1.00 79.00 102 ARG A CA 1
ATOM 817 C C . ARG A 1 102 ? 7.526 -4.716 -3.602 1.00 79.00 102 ARG A C 1
ATOM 819 O O . ARG A 1 102 ? 8.053 -5.176 -4.615 1.00 79.00 102 ARG A O 1
ATOM 826 N N . GLU A 1 103 ? 6.478 -3.892 -3.634 1.00 77.44 103 GLU A N 1
ATOM 827 C CA . GLU A 1 103 ? 5.883 -3.411 -4.888 1.00 77.44 103 GLU A CA 1
ATOM 828 C C . GLU A 1 103 ? 6.818 -2.475 -5.641 1.00 77.44 103 GLU A C 1
ATOM 830 O O . GLU A 1 103 ? 6.995 -2.627 -6.849 1.00 77.44 103 GLU A O 1
ATOM 835 N N . GLU A 1 104 ? 7.461 -1.540 -4.939 1.00 79.25 104 GLU A N 1
ATOM 836 C CA . GLU A 1 104 ? 8.411 -0.627 -5.572 1.00 79.25 104 GLU A CA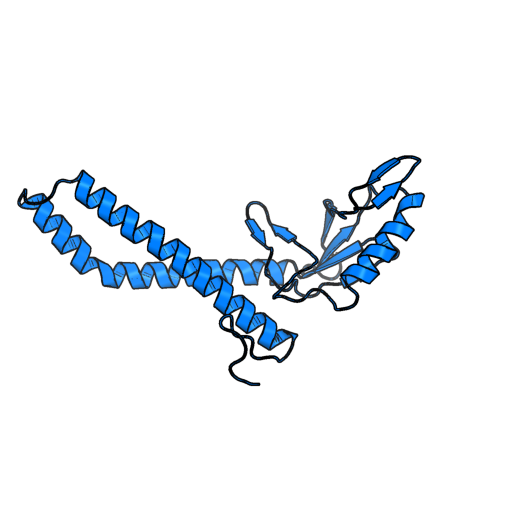 1
ATOM 837 C C . GLU A 1 104 ? 9.584 -1.397 -6.189 1.00 79.25 104 GLU A C 1
ATOM 839 O O . GLU A 1 104 ? 9.948 -1.171 -7.347 1.00 79.25 104 GLU A O 1
ATOM 844 N N . ARG A 1 105 ? 10.127 -2.380 -5.462 1.00 84.25 105 ARG A N 1
ATOM 845 C CA . ARG A 1 105 ? 11.182 -3.263 -5.968 1.00 84.25 105 ARG A CA 1
ATOM 846 C C . ARG A 1 105 ? 10.732 -4.032 -7.208 1.00 84.25 105 ARG A C 1
ATOM 848 O O . ARG A 1 105 ? 11.501 -4.157 -8.162 1.00 84.25 105 ARG A O 1
ATOM 855 N N . GLU A 1 106 ? 9.504 -4.538 -7.214 1.00 85.56 106 GLU A N 1
ATOM 856 C CA . GLU A 1 106 ? 8.953 -5.262 -8.358 1.00 85.56 106 GLU A CA 1
ATOM 857 C C . GLU A 1 106 ? 8.712 -4.336 -9.561 1.00 85.56 106 GLU A C 1
ATOM 859 O O . GLU A 1 106 ? 9.063 -4.686 -10.689 1.00 85.56 106 GLU A O 1
ATOM 864 N N . LEU A 1 107 ? 8.224 -3.114 -9.334 1.00 84.31 107 LEU A N 1
ATOM 865 C CA . LEU A 1 107 ? 8.110 -2.092 -10.371 1.00 84.31 107 LEU A CA 1
ATOM 866 C C . LEU A 1 107 ? 9.480 -1.776 -10.982 1.00 84.31 107 LEU A C 1
ATOM 868 O O . LEU A 1 107 ? 9.604 -1.719 -12.204 1.00 84.31 107 LEU A O 1
ATOM 872 N N . MET A 1 108 ? 10.523 -1.617 -10.161 1.00 83.50 108 MET A N 1
ATOM 873 C CA . MET A 1 108 ? 11.890 -1.399 -10.647 1.00 83.50 108 MET A CA 1
ATOM 874 C C . MET A 1 108 ? 12.415 -2.598 -11.446 1.00 83.50 108 MET A C 1
ATOM 876 O O . MET A 1 108 ? 13.038 -2.413 -12.494 1.00 83.50 108 MET A O 1
ATOM 880 N N . ARG A 1 109 ? 12.113 -3.831 -11.017 1.00 88.44 109 ARG A N 1
ATOM 881 C CA . ARG A 1 109 ? 12.458 -5.051 -11.763 1.00 88.44 109 ARG A CA 1
ATOM 882 C C . ARG A 1 109 ? 11.799 -5.069 -13.145 1.00 88.44 109 ARG A C 1
ATOM 884 O O . ARG A 1 109 ? 12.487 -5.320 -14.138 1.00 88.44 109 ARG A O 1
ATOM 891 N N . ARG A 1 110 ? 10.497 -4.767 -13.225 1.00 87.00 110 ARG A N 1
ATOM 892 C CA . ARG A 1 110 ? 9.743 -4.696 -14.491 1.00 87.00 110 ARG A CA 1
ATOM 893 C C . ARG A 1 110 ? 10.248 -3.568 -15.390 1.00 87.00 110 ARG A C 1
ATOM 895 O O . ARG A 1 110 ? 10.450 -3.793 -16.580 1.00 87.00 110 ARG A O 1
ATOM 902 N N . LYS A 1 111 ? 10.568 -2.401 -14.819 1.00 84.44 111 LYS A N 1
ATOM 903 C CA . LYS A 1 111 ? 11.214 -1.287 -15.536 1.00 84.44 111 LYS A CA 1
ATOM 904 C C . LYS A 1 111 ? 12.540 -1.701 -16.166 1.00 84.44 111 LYS A C 1
ATOM 906 O O . LYS A 1 111 ? 12.776 -1.437 -17.342 1.00 84.44 111 LYS A O 1
ATOM 911 N N . ALA A 1 112 ? 13.392 -2.385 -15.405 1.00 86.00 112 ALA A N 1
ATOM 912 C CA . ALA A 1 112 ? 14.685 -2.853 -15.890 1.00 86.00 112 ALA A CA 1
ATOM 913 C C . ALA A 1 112 ? 14.563 -3.940 -16.974 1.00 86.00 112 ALA A C 1
ATOM 915 O O . ALA A 1 112 ? 15.426 -4.034 -17.846 1.00 86.00 112 ALA A O 1
ATOM 916 N N . ALA A 1 113 ? 13.532 -4.789 -16.921 1.00 86.81 113 ALA A N 1
ATOM 917 C CA . ALA A 1 113 ? 13.243 -5.765 -17.974 1.00 86.81 113 ALA A CA 1
ATOM 918 C C . ALA A 1 113 ? 12.785 -5.069 -19.264 1.00 86.81 113 ALA A C 1
ATOM 920 O O . ALA A 1 113 ? 13.413 -5.234 -20.306 1.00 86.81 113 ALA A O 1
ATOM 921 N N . TRP A 1 114 ? 11.794 -4.187 -19.161 1.00 84.50 114 TRP A N 1
ATOM 922 C CA . TRP A 1 114 ? 11.289 -3.413 -20.292 1.00 84.50 114 TRP A CA 1
ATOM 923 C C . TRP A 1 114 ? 12.378 -2.550 -20.949 1.00 84.50 114 TRP A C 1
ATOM 925 O O . TRP A 1 114 ? 12.483 -2.508 -22.171 1.00 84.50 114 TRP A O 1
ATOM 935 N N . TYR A 1 115 ? 13.261 -1.913 -20.167 1.00 81.94 115 TYR A N 1
ATOM 936 C CA . TYR A 1 115 ? 14.376 -1.135 -20.726 1.00 81.94 115 TYR A CA 1
ATOM 937 C C . TYR A 1 115 ? 15.301 -2.000 -21.591 1.00 81.94 115 TYR A C 1
ATOM 939 O O . TYR A 1 115 ? 15.773 -1.561 -22.640 1.00 81.94 115 TYR A O 1
ATOM 947 N N . ARG A 1 116 ? 15.547 -3.249 -21.172 1.00 84.56 116 ARG A N 1
ATOM 948 C CA . ARG A 1 116 ? 16.343 -4.201 -21.953 1.00 84.56 116 ARG A CA 1
ATOM 949 C C . ARG A 1 116 ? 15.652 -4.565 -23.266 1.00 84.56 116 ARG A C 1
ATOM 951 O O . ARG A 1 116 ? 16.333 -4.625 -24.285 1.00 84.56 116 ARG A O 1
ATOM 958 N N . GLU A 1 117 ? 14.334 -4.740 -23.253 1.00 84.81 117 GLU A N 1
ATOM 959 C CA . GLU A 1 117 ? 13.534 -5.046 -24.448 1.00 84.81 117 GLU A CA 1
ATOM 960 C C . GLU A 1 117 ? 13.498 -3.878 -25.442 1.00 84.81 117 GLU A C 1
ATOM 962 O O . GLU A 1 117 ? 13.638 -4.080 -26.645 1.00 84.81 117 GLU A O 1
ATOM 967 N N . GLN A 1 118 ? 13.378 -2.643 -24.952 1.00 83.25 118 GLN A N 1
ATOM 968 C CA . GLN A 1 118 ? 13.273 -1.454 -25.805 1.00 83.25 118 GLN A CA 1
ATOM 969 C C . GLN A 1 118 ? 14.617 -0.915 -26.298 1.00 83.25 118 GLN A C 1
ATOM 971 O O . GLN A 1 118 ? 14.653 -0.012 -27.135 1.00 83.25 118 GLN A O 1
ATOM 976 N N . LYS A 1 119 ? 15.740 -1.450 -25.806 1.00 84.25 119 LYS A N 1
ATOM 977 C CA . LYS A 1 119 ? 17.087 -0.960 -26.129 1.00 84.25 119 LYS A CA 1
ATOM 978 C C . LYS A 1 119 ? 17.351 -0.908 -27.639 1.00 84.25 119 LYS A C 1
ATOM 980 O O . LYS A 1 119 ? 17.936 0.059 -28.122 1.00 84.25 119 LYS A O 1
ATOM 985 N N . SER A 1 120 ? 16.904 -1.918 -28.385 1.00 84.12 120 SER A N 1
ATOM 986 C CA . SER A 1 120 ? 17.029 -1.963 -29.849 1.00 84.12 120 SER A CA 1
ATOM 987 C C . SER A 1 120 ? 16.126 -0.938 -30.543 1.00 84.12 120 SER A C 1
ATOM 989 O O . SER A 1 120 ? 16.564 -0.284 -31.488 1.00 84.12 120 SER A O 1
ATOM 991 N N . GLY A 1 121 ? 14.905 -0.734 -30.041 1.00 84.69 121 GLY A N 1
ATOM 992 C CA . GLY A 1 121 ? 13.978 0.288 -30.531 1.00 84.69 121 GLY A CA 1
ATOM 993 C C . GLY A 1 121 ? 14.522 1.706 -30.350 1.00 84.69 121 GLY A C 1
ATOM 994 O O . GLY A 1 121 ? 14.510 2.498 -31.290 1.00 84.69 121 GLY A O 1
ATOM 995 N N . PHE A 1 122 ? 15.095 2.010 -29.181 1.00 84.88 122 PHE A N 1
ATOM 996 C CA . PHE A 1 122 ? 15.752 3.297 -28.936 1.00 84.88 122 PHE A CA 1
ATOM 997 C C . PHE A 1 122 ? 17.005 3.495 -29.793 1.00 84.88 122 PHE A C 1
ATOM 999 O O . PHE A 1 122 ? 17.238 4.601 -30.278 1.00 84.88 122 PHE A O 1
ATOM 1006 N N . ALA A 1 123 ? 17.787 2.438 -30.034 1.00 87.62 123 ALA A N 1
ATOM 1007 C CA . ALA A 1 123 ? 18.923 2.503 -30.952 1.00 87.62 123 ALA A CA 1
ATOM 1008 C C . ALA A 1 123 ? 18.476 2.808 -32.394 1.00 87.62 123 ALA A C 1
ATOM 1010 O O . ALA A 1 123 ? 19.100 3.624 -33.072 1.00 87.62 123 ALA A O 1
ATOM 1011 N N . ALA A 1 124 ? 17.364 2.217 -32.844 1.00 87.75 124 ALA A N 1
ATOM 1012 C CA . ALA A 1 124 ? 16.788 2.501 -34.155 1.00 87.75 124 ALA A CA 1
ATOM 1013 C C . ALA A 1 124 ? 16.264 3.945 -34.265 1.00 87.75 124 ALA A C 1
ATOM 1015 O O . ALA A 1 124 ? 16.511 4.600 -35.276 1.00 87.75 124 ALA A O 1
ATOM 1016 N N . MET A 1 125 ? 15.599 4.470 -33.228 1.00 87.25 125 MET A N 1
ATOM 1017 C CA . MET A 1 125 ? 15.173 5.879 -33.194 1.00 87.25 125 MET A CA 1
ATOM 1018 C C . MET A 1 125 ? 16.370 6.829 -33.229 1.00 87.25 125 MET A C 1
ATOM 1020 O O . MET A 1 125 ? 16.382 7.768 -34.021 1.00 87.25 125 MET A O 1
ATOM 1024 N N . LYS A 1 126 ? 17.420 6.541 -32.449 1.00 89.44 126 LYS A N 1
ATOM 1025 C CA . LYS A 1 126 ? 18.662 7.318 -32.488 1.00 89.44 126 LYS A CA 1
ATOM 1026 C C . LYS A 1 126 ? 19.276 7.337 -33.891 1.00 89.44 126 LYS A C 1
ATOM 1028 O O . LYS A 1 126 ? 19.656 8.399 -34.369 1.00 89.44 126 LYS A O 1
ATOM 1033 N N . ALA A 1 127 ? 19.311 6.199 -34.581 1.00 91.31 127 ALA A N 1
ATOM 1034 C CA . ALA A 1 127 ? 19.798 6.145 -35.956 1.00 91.31 127 ALA A CA 1
ATOM 1035 C C . ALA A 1 127 ? 18.933 6.974 -36.926 1.00 91.31 127 ALA A C 1
ATOM 1037 O O . ALA A 1 127 ? 19.453 7.510 -37.900 1.00 91.31 127 ALA A O 1
ATOM 1038 N N . GLN A 1 128 ? 17.622 7.107 -36.696 1.00 90.12 128 GLN A N 1
ATOM 1039 C CA . GLN A 1 128 ? 16.769 7.986 -37.508 1.00 90.12 128 GLN A CA 1
ATOM 1040 C C . GLN A 1 128 ? 17.083 9.466 -37.273 1.00 90.12 128 GLN A C 1
ATOM 1042 O O . GLN A 1 128 ? 17.134 10.215 -38.247 1.00 90.12 128 GLN A O 1
ATOM 1047 N N . VAL A 1 129 ? 17.354 9.859 -36.025 1.00 91.31 129 VAL A N 1
ATOM 1048 C CA . VAL A 1 129 ? 17.812 11.214 -35.677 1.00 91.31 129 VAL A CA 1
ATOM 1049 C C . VAL A 1 129 ? 19.156 11.520 -36.330 1.00 91.31 129 VAL A C 1
ATOM 1051 O O . VAL A 1 129 ? 19.292 12.531 -37.011 1.00 91.31 129 VAL A O 1
ATOM 1054 N N . ASP A 1 130 ? 20.127 10.614 -36.194 1.00 91.69 130 ASP A N 1
ATOM 1055 C CA . ASP A 1 130 ? 21.473 10.796 -36.750 1.00 91.69 130 ASP A CA 1
ATOM 1056 C C . ASP A 1 130 ? 21.444 10.900 -38.296 1.00 91.69 130 ASP A C 1
ATOM 1058 O O . ASP A 1 130 ? 22.281 11.570 -38.894 1.00 91.69 130 ASP A O 1
ATOM 1062 N N . ASN A 1 131 ? 20.441 10.295 -38.947 1.00 92.88 131 ASN A N 1
ATOM 1063 C CA . ASN A 1 131 ? 20.207 10.385 -40.394 1.00 92.88 131 ASN A CA 1
ATOM 1064 C C . ASN A 1 131 ? 19.275 11.542 -40.817 1.00 92.88 131 ASN A C 1
ATOM 1066 O O . ASN A 1 131 ? 18.862 11.590 -41.976 1.00 92.88 131 ASN A O 1
ATOM 1070 N N . GLY A 1 132 ? 18.882 12.430 -39.898 1.00 89.69 132 GLY A N 1
ATOM 1071 C CA . GLY A 1 132 ? 17.994 13.567 -40.174 1.00 89.69 132 GLY A CA 1
ATOM 1072 C C . GLY A 1 132 ? 16.551 13.189 -40.537 1.00 89.69 132 GLY A C 1
ATOM 1073 O O . GLY A 1 132 ? 15.813 14.012 -41.068 1.00 89.69 132 GLY A O 1
ATOM 1074 N N . LYS A 1 133 ? 16.138 11.941 -40.281 1.00 89.38 133 LYS A N 1
ATOM 1075 C CA . LYS A 1 133 ? 14.785 11.423 -40.566 1.00 89.38 133 LYS A CA 1
ATOM 1076 C C . LYS A 1 133 ? 13.807 11.620 -39.404 1.00 89.38 133 LYS A C 1
ATOM 1078 O O . LYS A 1 133 ? 12.629 11.305 -39.548 1.00 89.38 133 LYS A O 1
ATOM 1083 N N . MET A 1 134 ? 14.300 12.073 -38.254 1.00 90.12 134 MET A N 1
ATOM 1084 C CA . MET A 1 134 ? 13.530 12.317 -37.038 1.00 90.12 134 MET A CA 1
ATOM 1085 C C . MET A 1 134 ? 14.150 13.490 -36.281 1.00 90.12 134 MET A C 1
ATOM 1087 O O . MET A 1 134 ? 15.373 13.567 -36.173 1.00 90.12 134 MET A O 1
ATOM 1091 N N . ASP A 1 135 ? 13.314 14.379 -35.752 1.00 93.06 135 ASP A N 1
ATOM 1092 C CA . ASP A 1 135 ? 13.774 15.455 -34.879 1.00 93.06 135 ASP A CA 1
ATOM 1093 C C . ASP A 1 135 ? 14.120 14.933 -33.470 1.00 93.06 135 ASP A C 1
ATOM 1095 O O . ASP A 1 135 ? 13.564 13.942 -32.987 1.00 93.06 135 ASP A O 1
ATOM 1099 N N . GLN A 1 136 ? 15.059 15.596 -32.790 1.00 85.81 136 GLN A N 1
ATOM 1100 C CA . GLN A 1 136 ? 15.466 15.210 -31.436 1.00 85.81 136 GLN A CA 1
ATOM 1101 C C . GLN A 1 136 ? 14.336 15.365 -30.411 1.00 85.81 136 GLN A C 1
ATOM 1103 O O . GLN A 1 136 ? 14.216 14.525 -29.515 1.00 85.81 136 GLN A O 1
ATOM 1108 N N . MET A 1 137 ? 13.495 16.394 -30.544 1.00 88.56 137 MET A N 1
ATOM 1109 C CA . MET A 1 137 ? 12.344 16.593 -29.663 1.00 88.56 137 MET A CA 1
ATOM 1110 C C . MET A 1 137 ? 11.280 15.528 -29.908 1.00 88.56 137 MET A C 1
ATOM 1112 O O . MET A 1 137 ? 10.757 14.971 -28.947 1.00 88.56 137 MET A O 1
ATOM 1116 N N . ASP A 1 138 ? 11.051 15.140 -31.165 1.00 87.44 138 ASP A N 1
ATOM 1117 C CA . ASP A 1 138 ? 10.138 14.040 -31.499 1.00 87.44 138 ASP A CA 1
ATOM 1118 C C . ASP A 1 138 ? 10.594 12.705 -30.889 1.00 87.44 138 ASP A C 1
ATOM 1120 O O . ASP A 1 138 ? 9.776 11.908 -30.415 1.00 87.44 138 ASP A O 1
ATOM 1124 N N . MET A 1 139 ? 11.906 12.441 -30.875 1.00 85.50 139 MET A N 1
ATOM 1125 C CA . MET A 1 139 ? 12.469 11.264 -30.209 1.00 85.50 139 MET A CA 1
ATOM 1126 C C . MET A 1 139 ? 12.238 11.316 -28.690 1.00 85.50 139 MET A C 1
ATOM 1128 O O . MET A 1 139 ? 11.842 10.306 -28.100 1.00 85.50 139 MET A O 1
ATOM 1132 N N . LEU A 1 140 ? 12.481 12.470 -28.057 1.00 85.12 140 LEU A N 1
ATOM 1133 C CA . LEU A 1 140 ? 12.274 12.663 -26.618 1.00 85.12 140 LEU A CA 1
ATOM 1134 C C . LEU A 1 140 ? 10.799 12.511 -26.228 1.00 85.12 140 LEU A C 1
ATOM 1136 O O . LEU A 1 140 ? 10.504 11.790 -25.275 1.00 85.12 140 LEU A O 1
ATOM 1140 N N . ASP A 1 141 ? 9.877 13.099 -26.987 1.00 86.62 141 ASP A N 1
ATOM 1141 C CA . ASP A 1 141 ? 8.437 13.005 -26.733 1.00 86.62 141 ASP A CA 1
ATOM 1142 C C . ASP A 1 141 ? 7.929 11.570 -26.873 1.00 86.62 141 ASP A C 1
ATOM 1144 O O . ASP A 1 141 ? 7.217 11.065 -25.999 1.00 86.62 141 ASP A O 1
ATOM 1148 N N . ARG A 1 142 ? 8.346 10.854 -27.925 1.00 83.62 142 ARG A N 1
ATOM 1149 C CA . ARG A 1 142 ? 7.993 9.436 -28.097 1.00 83.62 142 ARG A CA 1
ATOM 1150 C C . ARG A 1 142 ? 8.548 8.580 -26.973 1.00 83.62 142 ARG A C 1
ATOM 1152 O O . ARG A 1 142 ? 7.837 7.708 -26.467 1.00 83.62 142 ARG A O 1
ATOM 1159 N N . ALA A 1 143 ? 9.788 8.828 -26.560 1.00 81.38 143 ALA A N 1
ATOM 1160 C CA . ALA A 1 143 ? 10.373 8.152 -25.416 1.00 81.38 143 ALA A CA 1
ATOM 1161 C C . ALA A 1 143 ? 9.513 8.401 -24.168 1.00 81.38 143 ALA A C 1
ATOM 1163 O O . ALA A 1 143 ? 9.025 7.442 -23.569 1.00 81.38 143 ALA A O 1
ATOM 1164 N N . LEU A 1 144 ? 9.256 9.665 -23.820 1.00 81.00 144 LEU A N 1
ATOM 1165 C CA . LEU A 1 144 ? 8.487 10.065 -22.640 1.00 81.00 144 LEU A CA 1
ATOM 1166 C C . LEU A 1 144 ? 7.067 9.494 -22.626 1.00 81.00 144 LEU A C 1
ATOM 1168 O O . LEU A 1 144 ? 6.651 8.962 -21.597 1.00 81.00 144 LEU A O 1
ATOM 1172 N N . MET A 1 145 ? 6.339 9.534 -23.744 1.00 80.38 145 MET A N 1
ATOM 1173 C CA . MET A 1 145 ? 4.995 8.949 -23.827 1.00 80.38 145 MET A CA 1
ATOM 1174 C C . MET A 1 145 ? 5.012 7.434 -23.620 1.00 80.38 145 MET A C 1
ATOM 1176 O O . MET A 1 145 ? 4.155 6.891 -22.917 1.00 80.38 145 MET A O 1
ATOM 1180 N N . THR A 1 146 ? 6.007 6.751 -24.190 1.00 76.06 146 THR A N 1
ATOM 1181 C CA . THR A 1 146 ? 6.156 5.301 -24.028 1.00 76.06 146 THR A CA 1
ATOM 1182 C C . THR A 1 146 ? 6.539 4.950 -22.584 1.00 76.06 146 THR A C 1
ATOM 1184 O O . THR A 1 146 ? 6.007 3.993 -22.023 1.00 76.06 146 THR A O 1
ATOM 1187 N N . PHE A 1 147 ? 7.397 5.755 -21.947 1.00 73.38 147 PHE A N 1
ATOM 1188 C CA . PHE A 1 147 ? 7.764 5.610 -20.538 1.00 73.38 147 PHE A CA 1
ATOM 1189 C C . PHE A 1 147 ? 6.565 5.857 -19.608 1.00 73.38 147 PHE A C 1
ATOM 1191 O O . PHE A 1 147 ? 6.213 4.982 -18.821 1.00 73.38 147 PHE A O 1
ATOM 1198 N N . GLY A 1 148 ? 5.928 7.028 -19.690 1.00 68.50 148 GLY A N 1
ATOM 1199 C CA . GLY A 1 148 ? 4.900 7.466 -18.742 1.00 68.50 148 GLY A CA 1
ATOM 1200 C C . GLY A 1 148 ? 3.688 6.538 -18.703 1.00 68.50 148 GLY A C 1
ATOM 1201 O O . GLY A 1 148 ? 3.327 6.033 -17.639 1.00 68.50 148 GLY A O 1
ATOM 1202 N N . LYS A 1 149 ? 3.113 6.231 -19.873 1.00 70.75 149 LYS A N 1
ATOM 1203 C CA . LYS A 1 149 ? 1.914 5.385 -19.969 1.00 70.75 149 LYS A CA 1
ATOM 1204 C C . LYS A 1 149 ? 2.179 3.947 -19.509 1.00 70.75 149 LYS A C 1
ATOM 1206 O O . LYS A 1 149 ? 1.371 3.376 -18.783 1.00 70.75 149 LYS A O 1
ATOM 1211 N N . SER A 1 150 ? 3.339 3.389 -19.867 1.00 72.38 150 SER A N 1
ATOM 1212 C CA . SER A 1 150 ? 3.736 2.032 -19.465 1.00 72.38 150 SER A CA 1
ATOM 1213 C C . SER A 1 150 ? 3.853 1.897 -17.943 1.00 72.38 150 SER A C 1
ATOM 1215 O O . SER A 1 150 ? 3.413 0.902 -17.368 1.00 72.38 150 SER A O 1
ATOM 1217 N N . TRP A 1 151 ? 4.392 2.905 -17.251 1.00 76.12 151 TRP A N 1
ATOM 1218 C CA . TRP A 1 151 ? 4.600 2.823 -15.801 1.00 76.12 151 TRP A CA 1
ATOM 1219 C C . TRP A 1 151 ? 3.328 2.950 -14.983 1.00 76.12 151 TRP A C 1
ATOM 1221 O O . TRP A 1 151 ? 3.184 2.224 -13.997 1.00 76.12 151 TRP A O 1
ATOM 1231 N N . ASP A 1 152 ? 2.409 3.819 -15.387 1.00 76.56 152 ASP A N 1
ATOM 1232 C CA . ASP A 1 152 ? 1.121 3.932 -14.708 1.00 76.56 152 ASP A CA 1
ATOM 1233 C C . ASP A 1 152 ? 0.296 2.656 -14.875 1.00 76.56 152 ASP A C 1
ATOM 1235 O O . ASP A 1 152 ? -0.313 2.180 -13.914 1.00 76.56 152 ASP A O 1
ATOM 1239 N N . ASP A 1 153 ? 0.339 2.036 -16.054 1.00 81.12 153 ASP A N 1
ATOM 1240 C CA . ASP A 1 153 ? -0.349 0.770 -16.288 1.00 81.12 153 ASP A CA 1
ATOM 1241 C C . ASP A 1 153 ? 0.301 -0.387 -15.509 1.00 81.12 153 ASP A C 1
ATOM 1243 O O . ASP A 1 153 ? -0.408 -1.172 -14.877 1.00 81.12 153 ASP A O 1
ATOM 1247 N N . GLN A 1 154 ? 1.635 -0.446 -15.425 1.00 79.75 154 GLN A N 1
ATOM 1248 C CA . GLN A 1 154 ? 2.329 -1.436 -14.586 1.00 79.75 154 GLN A CA 1
ATOM 1249 C C . GLN A 1 154 ? 2.034 -1.258 -13.093 1.00 79.75 154 GLN A C 1
ATOM 1251 O O . GLN A 1 154 ? 1.848 -2.249 -12.388 1.00 79.75 154 GLN A O 1
ATOM 1256 N N . ARG A 1 155 ? 1.939 -0.018 -12.598 1.00 79.56 155 ARG A N 1
ATOM 1257 C CA . ARG A 1 155 ? 1.527 0.257 -11.212 1.00 79.56 155 ARG A CA 1
ATOM 1258 C C . ARG A 1 155 ? 0.114 -0.242 -10.931 1.00 79.56 155 ARG A C 1
ATOM 1260 O O . ARG A 1 155 ? -0.108 -0.867 -9.898 1.00 79.56 155 ARG A O 1
ATOM 1267 N N . LYS A 1 156 ? -0.832 -0.018 -11.851 1.00 81.00 156 LYS A N 1
ATOM 1268 C CA . LYS A 1 156 ? -2.202 -0.543 -11.722 1.00 81.00 156 LYS A CA 1
ATOM 1269 C C . LYS A 1 156 ? -2.213 -2.070 -11.684 1.00 81.00 156 LYS A C 1
ATOM 1271 O O . LYS A 1 156 ? -2.916 -2.642 -10.860 1.00 81.00 156 LYS A O 1
ATOM 1276 N N . VAL A 1 157 ? -1.436 -2.725 -12.548 1.00 83.50 157 VAL A N 1
ATOM 1277 C CA . VAL A 1 157 ? -1.327 -4.193 -12.571 1.00 83.50 157 VAL A CA 1
ATOM 1278 C C . VAL A 1 157 ? -0.750 -4.719 -11.258 1.00 83.50 157 VAL A C 1
ATOM 1280 O O . VAL A 1 157 ? -1.346 -5.605 -10.657 1.00 83.50 157 VAL A O 1
ATOM 1283 N N . LEU A 1 158 ? 0.350 -4.139 -10.770 1.00 82.62 158 LEU A N 1
ATOM 1284 C CA . LEU A 1 158 ? 0.965 -4.543 -9.502 1.00 82.62 158 LEU A CA 1
ATOM 1285 C C . LEU A 1 158 ? 0.015 -4.375 -8.316 1.00 82.62 158 LEU A C 1
ATOM 1287 O O . LEU A 1 158 ? -0.132 -5.304 -7.525 1.00 82.62 158 LEU A O 1
ATOM 1291 N N . ARG A 1 159 ? -0.699 -3.244 -8.253 1.00 78.56 159 ARG A N 1
ATOM 1292 C CA . ARG A 1 159 ? -1.729 -3.005 -7.233 1.00 78.56 159 ARG A CA 1
ATOM 1293 C C . ARG A 1 159 ? -2.810 -4.083 -7.266 1.00 78.56 159 ARG A C 1
ATOM 1295 O O . ARG A 1 159 ? -3.178 -4.602 -6.219 1.00 78.56 159 ARG A O 1
ATOM 1302 N N . ARG A 1 160 ? -3.298 -4.454 -8.455 1.00 79.69 160 ARG A N 1
ATOM 1303 C CA . ARG A 1 160 ? -4.294 -5.528 -8.614 1.00 79.69 160 ARG A CA 1
ATOM 1304 C C . ARG A 1 160 ? -3.752 -6.877 -8.154 1.00 79.69 160 ARG A C 1
ATOM 1306 O O . ARG A 1 160 ? -4.406 -7.547 -7.367 1.00 79.69 160 ARG A O 1
ATOM 1313 N N . GLU A 1 161 ? -2.555 -7.255 -8.603 1.00 82.19 161 GLU A N 1
ATOM 1314 C CA . GLU A 1 161 ? -1.898 -8.505 -8.196 1.00 82.19 161 GLU A CA 1
ATOM 1315 C C . GLU A 1 161 ? -1.716 -8.586 -6.676 1.00 82.19 161 GLU A C 1
ATOM 1317 O O . GLU A 1 161 ? -1.870 -9.661 -6.094 1.00 82.19 161 GLU A O 1
ATOM 1322 N N . ARG A 1 162 ? -1.391 -7.461 -6.029 1.00 78.94 162 ARG A N 1
ATOM 1323 C CA . ARG A 1 162 ? -1.275 -7.391 -4.574 1.00 78.94 162 ARG A CA 1
ATOM 1324 C C . ARG A 1 162 ? -2.623 -7.582 -3.890 1.00 78.94 162 ARG A C 1
ATOM 1326 O O . ARG A 1 162 ? -2.694 -8.440 -3.023 1.00 78.94 162 ARG A O 1
ATOM 1333 N N . ILE A 1 163 ? -3.671 -6.858 -4.290 1.00 78.19 163 ILE A N 1
ATOM 1334 C CA . ILE A 1 163 ? -5.012 -7.011 -3.697 1.00 78.19 163 ILE A CA 1
ATOM 1335 C C . ILE A 1 163 ? -5.496 -8.456 -3.852 1.00 78.19 163 ILE A C 1
ATOM 1337 O O . ILE A 1 163 ? -5.916 -9.062 -2.875 1.00 78.19 163 ILE A O 1
ATOM 1341 N N . CYS A 1 164 ? -5.353 -9.056 -5.039 1.00 81.31 164 CYS A N 1
ATOM 1342 C CA . CYS A 1 164 ? -5.696 -10.464 -5.256 1.00 81.31 164 CYS A CA 1
ATOM 1343 C C . CYS A 1 164 ? -4.934 -11.403 -4.306 1.00 81.31 164 CYS A C 1
ATOM 1345 O O . CYS A 1 164 ? -5.517 -12.347 -3.777 1.00 81.31 164 CYS A O 1
ATOM 1347 N N . ARG A 1 165 ? -3.637 -11.152 -4.080 1.00 80.44 165 ARG A N 1
ATOM 1348 C CA . ARG A 1 165 ? -2.822 -11.939 -3.147 1.00 80.44 165 ARG A CA 1
ATOM 1349 C C . ARG A 1 165 ? -3.273 -11.747 -1.701 1.00 80.44 165 ARG A C 1
ATOM 1351 O O . ARG A 1 165 ? -3.419 -12.732 -0.996 1.00 80.44 165 ARG A O 1
ATOM 1358 N N . GLU A 1 166 ? -3.510 -10.511 -1.279 1.00 77.62 166 GLU A N 1
ATOM 1359 C CA . GLU A 1 166 ? -3.929 -10.189 0.088 1.00 77.62 166 GLU A CA 1
ATOM 1360 C C . GLU A 1 166 ? -5.325 -10.731 0.404 1.00 77.62 166 GLU A C 1
ATOM 1362 O O . GLU A 1 166 ? -5.535 -11.232 1.504 1.00 77.62 166 GLU A O 1
ATOM 1367 N N . VAL A 1 167 ? -6.265 -10.686 -0.543 1.00 76.50 167 VAL A N 1
ATOM 1368 C CA . VAL A 1 167 ? -7.592 -11.295 -0.368 1.00 76.50 167 VAL A CA 1
ATOM 1369 C C . VAL A 1 167 ? -7.471 -12.817 -0.274 1.00 76.50 167 VAL A C 1
ATOM 1371 O O . VAL A 1 167 ? -8.069 -13.425 0.607 1.00 76.50 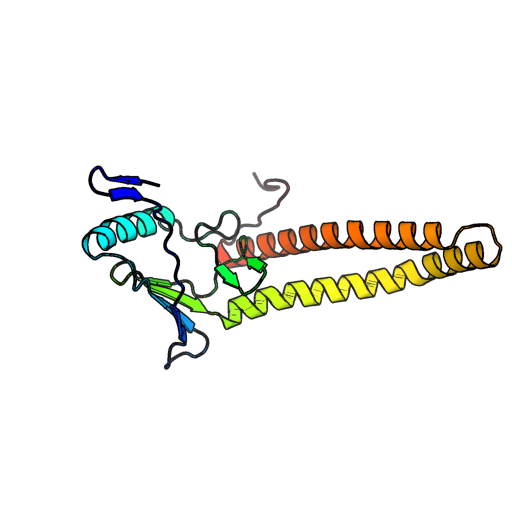167 VAL A O 1
ATOM 1374 N N . LEU A 1 168 ? -6.634 -13.445 -1.103 1.00 80.62 168 LEU A N 1
ATOM 1375 C CA . LEU A 1 168 ? -6.399 -14.885 -1.001 1.00 80.62 168 LEU A CA 1
ATOM 1376 C C . LEU A 1 168 ? -5.740 -15.273 0.334 1.00 80.62 168 LEU A C 1
ATOM 1378 O O . LEU A 1 168 ? -6.148 -16.253 0.949 1.00 80.62 168 LEU A O 1
ATOM 1382 N N . GLU A 1 169 ? -4.732 -14.520 0.779 1.00 79.56 169 GLU A N 1
ATOM 1383 C CA . GLU A 1 169 ? -3.987 -14.791 2.016 1.00 79.56 169 GLU A CA 1
ATOM 1384 C C . GLU A 1 169 ? -4.834 -14.556 3.279 1.00 79.56 169 GLU A C 1
ATOM 1386 O O . GLU A 1 169 ? -4.722 -15.335 4.223 1.00 79.56 169 GLU A O 1
ATOM 1391 N N . ASN A 1 170 ? -5.680 -13.518 3.305 1.00 73.50 170 ASN A N 1
ATOM 1392 C CA . ASN A 1 170 ? -6.441 -13.135 4.502 1.00 73.50 170 ASN A CA 1
ATOM 1393 C C . ASN A 1 170 ? -7.881 -13.664 4.523 1.00 73.50 170 ASN A C 1
ATOM 1395 O O . ASN A 1 170 ? -8.400 -13.976 5.591 1.00 73.50 170 ASN A O 1
ATOM 1399 N N . GLU A 1 171 ? -8.539 -13.747 3.366 1.00 73.19 171 GLU A N 1
ATOM 1400 C CA . GLU A 1 171 ? -9.956 -14.125 3.253 1.00 73.19 171 GLU A CA 1
ATOM 1401 C C . GLU A 1 171 ? -10.125 -15.547 2.686 1.00 73.19 171 GLU A C 1
ATOM 1403 O O . GLU A 1 171 ? -11.211 -16.116 2.753 1.00 73.19 171 GLU A O 1
ATOM 1408 N N . GLY A 1 172 ? -9.064 -16.151 2.129 1.00 76.00 172 GLY A N 1
ATOM 1409 C CA . GLY A 1 172 ? -9.112 -17.488 1.524 1.00 76.00 172 GLY A CA 1
ATOM 1410 C C . GLY A 1 172 ? -9.867 -17.544 0.191 1.00 76.00 172 GLY A C 1
ATOM 1411 O O . GLY A 1 172 ? -10.071 -18.626 -0.358 1.00 76.00 172 GLY A O 1
ATOM 1412 N N . VAL A 1 173 ? -10.278 -16.391 -0.344 1.00 76.69 173 VAL A N 1
ATOM 1413 C CA . VAL A 1 173 ? -11.076 -16.283 -1.568 1.00 76.69 173 VAL A CA 1
ATOM 1414 C C . VAL A 1 173 ? -10.184 -15.885 -2.737 1.00 76.69 173 VAL A C 1
ATOM 1416 O O . VAL A 1 173 ? -9.409 -14.930 -2.669 1.00 76.69 173 VAL A O 1
ATOM 1419 N N . LYS A 1 174 ? -10.313 -16.598 -3.859 1.00 75.00 174 LYS A N 1
ATOM 1420 C CA . LYS A 1 174 ? -9.661 -16.208 -5.109 1.00 75.00 174 LYS A CA 1
ATOM 1421 C C . LYS A 1 174 ? -10.416 -15.028 -5.716 1.00 75.00 174 LYS A C 1
ATOM 1423 O O . LYS A 1 174 ? -11.402 -15.199 -6.422 1.00 75.00 174 LYS A O 1
ATOM 1428 N N . TRP A 1 175 ? -9.943 -13.824 -5.432 1.00 67.62 175 TRP A N 1
ATOM 1429 C CA . TRP A 1 175 ? -10.568 -12.606 -5.924 1.00 67.62 175 TRP A CA 1
ATOM 1430 C C . TRP A 1 175 ? -10.014 -12.192 -7.288 1.00 67.62 175 TRP A C 1
ATOM 1432 O O . TRP A 1 175 ? -8.797 -12.086 -7.467 1.00 67.62 175 TRP A O 1
ATOM 1442 N N . THR A 1 176 ? -10.896 -11.930 -8.252 1.00 69.06 176 THR A N 1
ATOM 1443 C CA . THR A 1 176 ? -10.533 -11.445 -9.586 1.00 69.06 176 THR A CA 1
ATOM 1444 C C . THR A 1 176 ? -11.130 -10.063 -9.829 1.00 69.06 176 THR A C 1
ATOM 1446 O O . THR A 1 176 ? -12.312 -9.818 -9.608 1.00 69.06 176 THR A O 1
ATOM 1449 N N . TRP A 1 177 ? -10.305 -9.139 -10.333 1.00 60.72 177 TRP A N 1
ATOM 1450 C CA . TRP A 1 177 ? -10.749 -7.776 -10.672 1.00 60.72 177 TRP A CA 1
ATOM 1451 C C . TRP A 1 177 ? -11.809 -7.765 -11.794 1.00 60.72 177 TRP A C 1
ATOM 1453 O O . TRP A 1 177 ? -12.589 -6.826 -11.929 1.00 60.72 177 TRP A O 1
ATOM 1463 N N . TYR A 1 178 ? -11.823 -8.817 -12.611 1.00 58.06 178 TYR A N 1
ATOM 1464 C CA . TYR A 1 178 ? -12.878 -9.143 -13.563 1.00 58.06 178 TYR A CA 1
ATOM 1465 C C . TYR A 1 178 ? -13.725 -10.200 -12.857 1.00 58.06 178 TYR A C 1
ATOM 1467 O O . TYR A 1 178 ? -13.224 -11.302 -12.664 1.00 58.06 178 TYR A O 1
ATOM 1475 N N . GLY A 1 179 ? -14.889 -9.812 -12.329 1.00 40.00 179 GLY A N 1
ATOM 1476 C CA . GLY A 1 179 ? -15.609 -10.554 -11.287 1.00 40.00 179 GLY A CA 1
ATOM 1477 C C . GLY A 1 179 ? -15.683 -12.073 -11.478 1.00 40.00 179 GLY A C 1
ATOM 1478 O O . GLY A 1 179 ? -15.774 -12.541 -12.605 1.00 40.00 179 GLY A O 1
ATOM 1479 N N . ASN A 1 180 ? -15.614 -12.779 -10.343 1.00 37.56 180 ASN A N 1
ATOM 1480 C CA . ASN A 1 180 ? -15.807 -14.216 -10.121 1.00 37.56 180 ASN A CA 1
ATOM 1481 C C . ASN A 1 180 ? -15.826 -15.089 -11.384 1.00 37.56 180 ASN A C 1
ATOM 1483 O O . ASN A 1 180 ? -16.856 -15.214 -12.041 1.00 37.56 180 ASN A O 1
ATOM 1487 N N . GLU A 1 181 ? -14.721 -15.787 -11.650 1.00 36.06 181 GLU A N 1
ATOM 1488 C CA . GLU A 1 181 ? -14.748 -16.963 -12.535 1.00 36.06 181 GLU A CA 1
ATOM 1489 C C . GLU A 1 181 ? -15.340 -18.211 -11.858 1.00 36.06 181 GLU A C 1
ATOM 1491 O O . GLU A 1 181 ? -15.456 -19.239 -12.510 1.00 36.06 181 GLU A O 1
ATOM 1496 N N . ASP A 1 182 ? -15.781 -18.119 -10.600 1.00 38.12 182 ASP A N 1
ATOM 1497 C CA . ASP A 1 182 ? -16.456 -19.212 -9.901 1.00 38.12 182 ASP A CA 1
ATOM 1498 C C . ASP A 1 182 ? -17.752 -18.698 -9.242 1.00 38.12 182 ASP A C 1
ATOM 1500 O O . ASP A 1 182 ? -17.760 -18.234 -8.098 1.00 38.12 182 ASP A O 1
ATOM 1504 N N . ALA A 1 183 ? -18.844 -18.750 -10.009 1.00 34.34 183 ALA A N 1
ATOM 1505 C CA . ALA A 1 183 ? -20.232 -18.786 -9.5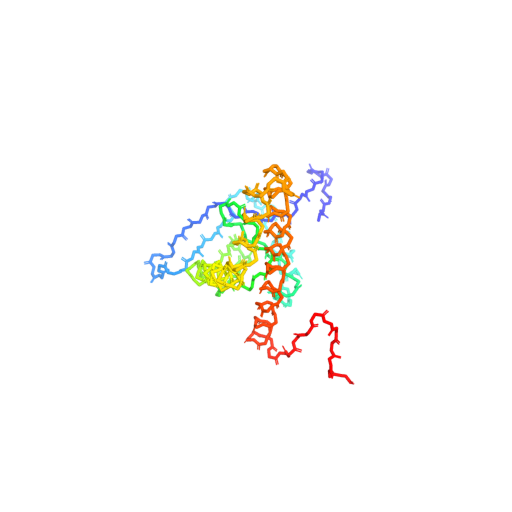45 1.00 34.34 183 ALA A CA 1
ATOM 1506 C C . ALA A 1 183 ? -20.996 -19.826 -10.374 1.00 34.34 183 ALA A C 1
ATOM 1508 O O . ALA A 1 183 ? -20.831 -19.814 -11.616 1.00 34.34 183 ALA A O 1
#

Secondary structure (DSSP, 8-state):
-EEETTTEEE-------EEEEPSS-TTEEEEE--S--HHHHHHHHHHHHHHTTT---TTS-SS-EEETTEEE-S---TT-EEETTTTEEEEEHHHHHHHHHHHHHHHHHHHHHHHHHHHHHHHHHHHHHHTTSS-HHHHHHHHHHHHHHHHHHHHHHHHHHHHHHHHHHHH-----SS--S--

pLDDT: mean 75.07, std 13.01, range [34.34, 93.06]

Radius of gyration: 23.32 Å; chains: 1; bounding box: 48×41×67 Å